Protein AF-A0A7C7D751-F1 (afdb_monomer_lite)

pLDDT: mean 80.07, std 17.84, range [33.53, 97.75]

Sequence (91 aa):
ERHSKSIGKLKNIELRFHDGVPRRNNKKLLENIIKGADCVIIVQMVCSHLSMWDAKDVARKCNKKVYYSQAKGLASVLSLIEKENDQYSID

Radius of gyration: 13.44 Å; chains: 1; bounding box: 38×24×35 Å

InterPro domains:
  IPR016772 Uncharacterised conserved protein UCP020408 [PF10087] (3-82)

Secondary structure (DSSP, 8-state):
--------EETTEE---------TTHHHHHHHHHTT-SEEEEETTTS-HHHHHHHHHHHHHTT-EEEEE-SSSHHHHHHHHHHHHHHTS--

Foldseek 3Di:
DPPQDDQDDDPPDTDHDDQLDDDVVLLVVLLVRLLPDQAAEAQPVRHDPVSVVSNVVSCVVSVHHYHYHPDPDDVRVSVVVVVVVVVVVPD

Structure (mmCIF, N/CA/C/O backbone):
data_AF-A0A7C7D751-F1
#
_entry.id   AF-A0A7C7D751-F1
#
loop_
_atom_site.group_PDB
_atom_site.id
_atom_site.type_symbol
_atom_site.label_atom_id
_atom_site.label_alt_id
_atom_site.label_comp_id
_atom_site.label_asym_id
_atom_site.label_entity_id
_atom_site.label_seq_id
_atom_site.pdbx_PDB_ins_code
_atom_site.Cartn_x
_atom_site.Cartn_y
_atom_site.Cartn_z
_atom_site.occupancy
_atom_site.B_iso_or_equiv
_atom_site.auth_seq_id
_atom_site.auth_comp_id
_atom_site.auth_asym_id
_atom_site.auth_atom_id
_atom_site.pdbx_PDB_model_num
ATOM 1 N N . GLU A 1 1 ? 21.595 -5.156 5.785 1.00 34.09 1 GLU A N 1
ATOM 2 C CA . GLU A 1 1 ? 20.433 -5.965 6.215 1.00 34.09 1 GLU A CA 1
ATOM 3 C C . GLU A 1 1 ? 19.229 -5.712 5.320 1.00 34.09 1 GLU A C 1
ATOM 5 O O . GLU A 1 1 ? 19.019 -4.586 4.887 1.00 34.09 1 GLU A O 1
ATOM 10 N N . ARG A 1 2 ? 18.450 -6.751 4.998 1.00 33.53 2 ARG A N 1
ATOM 11 C CA . ARG A 1 2 ? 17.183 -6.617 4.264 1.00 33.53 2 ARG A CA 1
ATOM 12 C C . ARG A 1 2 ? 16.073 -6.348 5.285 1.00 33.53 2 ARG A C 1
ATOM 14 O O . ARG A 1 2 ? 15.601 -7.286 5.919 1.00 33.53 2 ARG A O 1
ATOM 21 N N . HIS A 1 3 ? 15.645 -5.094 5.438 1.00 38.00 3 HIS A N 1
ATOM 22 C CA . HIS A 1 3 ? 14.518 -4.699 6.303 1.00 38.00 3 HIS A CA 1
ATOM 23 C C . HIS A 1 3 ? 13.149 -5.104 5.717 1.00 38.00 3 HIS A C 1
ATOM 25 O O . HIS A 1 3 ? 12.237 -4.294 5.606 1.00 38.00 3 HIS A O 1
ATOM 31 N N . SER A 1 4 ? 12.989 -6.358 5.290 1.00 39.41 4 SER A N 1
ATOM 32 C CA . SER A 1 4 ? 11.769 -6.822 4.616 1.00 39.41 4 SER A CA 1
ATOM 33 C C . SER A 1 4 ? 10.717 -7.443 5.542 1.00 39.41 4 SER A C 1
ATOM 35 O O . SER A 1 4 ? 9.705 -7.915 5.039 1.00 39.41 4 SER A O 1
ATOM 37 N N . LYS A 1 5 ? 10.912 -7.461 6.869 1.00 40.53 5 LYS A N 1
ATOM 38 C CA . LYS A 1 5 ? 9.901 -7.939 7.834 1.00 40.53 5 LYS A CA 1
ATOM 39 C C . LYS A 1 5 ? 10.098 -7.319 9.223 1.00 40.53 5 LYS A C 1
ATOM 41 O O . LYS A 1 5 ? 10.585 -7.988 10.126 1.00 40.53 5 LYS A O 1
ATOM 46 N N . SER A 1 6 ? 9.716 -6.063 9.424 1.00 47.16 6 SER A N 1
ATOM 47 C CA . SER A 1 6 ? 9.400 -5.575 10.773 1.00 47.16 6 SER A CA 1
ATOM 48 C C . SER A 1 6 ? 7.884 -5.621 10.947 1.00 47.16 6 SER A C 1
ATOM 50 O O . SER A 1 6 ? 7.167 -4.713 10.538 1.00 47.16 6 SER A O 1
ATOM 52 N N . ILE A 1 7 ? 7.390 -6.725 11.514 1.00 48.06 7 ILE A N 1
ATOM 53 C CA . ILE A 1 7 ? 6.044 -6.762 12.089 1.00 48.06 7 ILE A CA 1
ATOM 54 C C . ILE A 1 7 ? 6.170 -6.087 13.452 1.00 48.06 7 ILE A C 1
ATOM 56 O O . ILE A 1 7 ? 6.682 -6.678 14.398 1.00 48.06 7 ILE A O 1
ATOM 60 N N . GLY A 1 8 ? 5.783 -4.818 13.526 1.00 54.62 8 GLY A N 1
ATOM 61 C CA . GLY A 1 8 ? 5.573 -4.135 14.797 1.00 54.62 8 GLY A CA 1
ATOM 62 C C . GLY A 1 8 ? 4.122 -4.327 15.220 1.00 54.62 8 GLY A C 1
ATOM 63 O O . GLY A 1 8 ? 3.224 -4.145 14.397 1.00 54.62 8 GLY A O 1
ATOM 64 N N . LYS A 1 9 ? 3.887 -4.699 16.481 1.00 54.22 9 LYS A N 1
ATOM 65 C CA . LYS A 1 9 ? 2.571 -4.543 17.106 1.00 54.22 9 LYS A CA 1
ATOM 66 C C . LYS A 1 9 ? 2.556 -3.203 17.823 1.00 54.22 9 LYS A C 1
ATOM 68 O O . LYS A 1 9 ? 3.344 -3.001 18.742 1.00 54.22 9 LYS A O 1
ATOM 73 N N . LEU A 1 10 ? 1.684 -2.303 17.391 1.00 58.47 10 LEU A N 1
ATOM 74 C CA . LEU A 1 10 ? 1.398 -1.066 18.108 1.00 58.47 10 LEU A CA 1
ATOM 75 C C . LEU A 1 10 ? -0.004 -1.205 18.685 1.00 58.47 10 LEU A C 1
ATOM 77 O O . LEU A 1 10 ? -0.980 -1.185 17.935 1.00 58.47 10 LEU A O 1
ATOM 81 N N . LYS A 1 11 ? -0.106 -1.445 19.997 1.00 68.81 11 LYS A N 1
ATOM 82 C CA . LYS A 1 11 ? -1.367 -1.851 20.640 1.00 68.81 11 LYS A CA 1
ATOM 83 C C . LYS A 1 11 ? -1.986 -3.058 19.894 1.00 68.81 11 LYS A C 1
ATOM 85 O O . LYS A 1 11 ? -1.368 -4.120 19.817 1.00 68.81 11 LYS A O 1
ATOM 90 N N . ASN A 1 12 ? -3.161 -2.861 19.293 1.00 71.62 12 ASN A N 1
ATOM 91 C CA . ASN A 1 12 ? -3.954 -3.864 18.574 1.00 71.62 12 ASN A CA 1
ATOM 92 C C . ASN A 1 12 ? -3.721 -3.845 17.049 1.00 71.62 12 ASN A C 1
ATOM 94 O O . ASN A 1 12 ? -4.452 -4.497 16.308 1.00 71.62 12 ASN A O 1
ATOM 98 N N . ILE A 1 13 ? -2.732 -3.085 16.569 1.00 75.62 13 ILE A N 1
ATOM 99 C 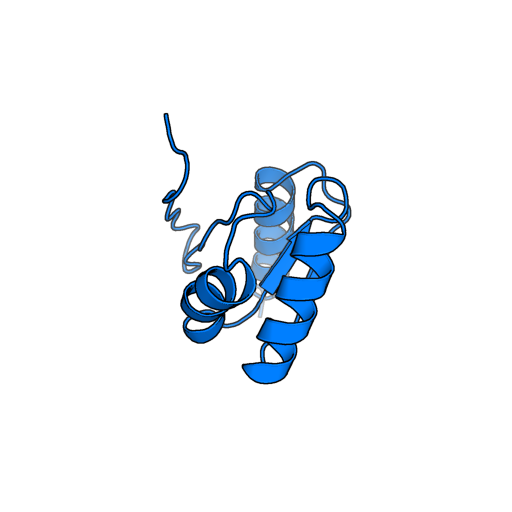CA . ILE A 1 13 ? -2.452 -2.894 15.143 1.00 75.62 13 ILE A CA 1
ATOM 100 C C . ILE A 1 13 ? -1.270 -3.774 14.735 1.00 75.62 13 ILE A C 1
ATOM 102 O O . ILE A 1 13 ? -0.167 -3.636 15.269 1.00 75.62 13 ILE A O 1
ATOM 106 N N . GLU A 1 14 ? -1.485 -4.652 13.753 1.00 83.00 14 GLU A N 1
ATOM 107 C CA . GLU A 1 14 ? -0.415 -5.382 13.070 1.00 83.00 14 GLU A CA 1
ATOM 108 C C . GLU A 1 14 ? 0.081 -4.568 11.871 1.00 83.00 14 GLU A C 1
ATOM 110 O O . GLU A 1 14 ? -0.635 -4.380 10.885 1.00 83.00 14 GLU A O 1
ATOM 115 N N . LEU A 1 15 ? 1.331 -4.107 11.927 1.00 83.00 15 LEU A N 1
ATOM 116 C CA . LEU A 1 15 ? 1.932 -3.406 10.801 1.00 83.00 15 LEU A CA 1
ATOM 117 C C . LEU A 1 15 ? 2.623 -4.379 9.836 1.00 83.00 15 LEU A C 1
ATOM 119 O O . LEU A 1 15 ? 3.540 -5.108 10.216 1.00 83.00 15 LEU A O 1
ATOM 123 N N . ARG A 1 16 ? 2.266 -4.298 8.549 1.00 87.69 16 ARG A N 1
ATOM 124 C CA . ARG A 1 16 ? 2.972 -4.978 7.452 1.00 87.69 16 ARG A CA 1
ATOM 125 C C . ARG A 1 16 ? 3.715 -3.970 6.583 1.00 87.69 16 ARG A C 1
ATOM 127 O O . ARG A 1 16 ? 3.125 -3.317 5.727 1.00 87.69 16 ARG A O 1
ATOM 134 N N . PHE A 1 17 ? 5.017 -3.836 6.818 1.00 86.19 17 PHE A N 1
ATOM 135 C CA . PHE A 1 17 ? 5.849 -2.839 6.148 1.00 86.19 17 PHE A CA 1
ATOM 136 C C . PHE A 1 17 ? 6.316 -3.271 4.745 1.00 86.19 17 PHE A C 1
ATOM 138 O O . PHE A 1 17 ? 6.751 -4.405 4.538 1.00 86.19 17 PHE A O 1
ATOM 145 N N . HIS A 1 18 ? 6.291 -2.322 3.805 1.00 88.31 18 HIS A N 1
ATOM 146 C CA . HIS A 1 18 ? 6.963 -2.390 2.508 1.00 88.31 18 HIS A CA 1
ATOM 147 C C . HIS A 1 18 ? 7.718 -1.076 2.271 1.00 88.31 18 HIS A C 1
ATOM 149 O O . HIS A 1 18 ? 7.169 -0.001 2.502 1.00 88.31 18 HIS A O 1
ATOM 155 N N . ASP A 1 19 ? 8.957 -1.153 1.786 1.00 87.75 19 ASP A N 1
ATOM 156 C CA . ASP A 1 19 ? 9.872 -0.005 1.670 1.00 87.75 19 ASP A CA 1
ATOM 157 C C . ASP A 1 19 ? 9.562 0.951 0.505 1.00 87.75 19 ASP A C 1
ATOM 159 O O . ASP A 1 19 ? 10.190 1.996 0.368 1.00 87.75 19 ASP A O 1
ATOM 163 N N . GLY A 1 20 ? 8.596 0.605 -0.347 1.00 87.62 20 GLY A N 1
ATOM 164 C CA . GLY A 1 20 ? 8.194 1.427 -1.491 1.00 87.62 20 GLY A CA 1
ATOM 165 C C . GLY A 1 20 ? 9.199 1.422 -2.648 1.00 87.62 20 GLY A C 1
ATOM 166 O O . GLY A 1 20 ? 8.964 2.098 -3.659 1.00 87.62 20 GLY A O 1
ATOM 167 N N . VAL A 1 21 ? 10.274 0.633 -2.555 1.00 90.38 21 VAL A N 1
ATOM 168 C CA . VAL A 1 21 ? 11.271 0.480 -3.618 1.00 90.38 21 VAL A CA 1
ATOM 169 C C . VAL A 1 21 ? 10.700 -0.437 -4.706 1.00 90.38 21 VAL A C 1
ATOM 171 O O . VAL A 1 21 ? 10.282 -1.553 -4.392 1.00 90.38 21 VAL A O 1
ATOM 174 N N . PRO A 1 22 ? 10.668 -0.013 -5.983 1.00 89.62 22 PRO A N 1
ATOM 175 C CA . PRO A 1 22 ? 10.210 -0.861 -7.077 1.00 89.62 22 PRO A CA 1
ATOM 176 C C . PRO A 1 22 ? 11.038 -2.139 -7.198 1.00 89.62 22 PRO A C 1
ATOM 178 O O . PRO A 1 22 ? 12.269 -2.108 -7.174 1.00 89.62 22 PRO A O 1
ATOM 181 N N . ARG A 1 23 ? 10.369 -3.281 -7.366 1.00 89.00 23 ARG A N 1
ATOM 182 C CA . ARG A 1 23 ? 11.011 -4.596 -7.524 1.00 89.00 23 ARG A CA 1
ATOM 183 C C . ARG A 1 23 ? 10.424 -5.343 -8.715 1.00 89.00 23 ARG A C 1
ATOM 185 O O . ARG A 1 23 ? 9.294 -5.097 -9.133 1.00 89.00 23 ARG A O 1
ATOM 192 N N . ARG A 1 24 ? 11.163 -6.316 -9.255 1.00 90.81 24 ARG A N 1
ATOM 193 C CA . ARG A 1 24 ? 10.597 -7.245 -10.245 1.00 90.81 24 ARG A CA 1
ATOM 194 C C . ARG A 1 24 ? 9.396 -7.960 -9.617 1.00 90.81 24 ARG A C 1
ATOM 196 O O . ARG A 1 24 ? 9.504 -8.476 -8.508 1.00 90.81 24 ARG A O 1
ATOM 203 N N . ASN A 1 25 ? 8.269 -7.997 -10.328 1.00 90.31 25 ASN A N 1
ATOM 204 C CA . ASN A 1 25 ? 6.992 -8.541 -9.846 1.00 90.31 25 ASN A CA 1
ATOM 205 C C . ASN A 1 25 ? 6.398 -7.799 -8.627 1.00 90.31 25 ASN A C 1
ATOM 207 O O . ASN A 1 25 ? 5.713 -8.420 -7.811 1.00 90.31 25 ASN A O 1
ATOM 211 N N . ASN A 1 26 ? 6.623 -6.483 -8.518 1.00 92.31 26 ASN A N 1
ATOM 212 C CA . ASN A 1 26 ? 6.142 -5.636 -7.417 1.00 92.31 26 ASN A CA 1
ATOM 213 C C . ASN A 1 26 ? 4.656 -5.854 -7.085 1.00 92.31 26 ASN A C 1
ATOM 215 O O . ASN A 1 26 ? 4.318 -6.136 -5.939 1.00 92.31 26 ASN A O 1
ATOM 219 N N . LYS A 1 27 ? 3.775 -5.843 -8.098 1.00 94.06 27 LYS A N 1
ATOM 220 C CA . LYS A 1 27 ? 2.330 -6.078 -7.923 1.00 94.06 27 LYS A CA 1
ATOM 221 C C . LYS A 1 27 ? 2.011 -7.395 -7.206 1.00 94.06 27 LYS A C 1
ATOM 223 O O . LYS A 1 27 ? 1.161 -7.408 -6.326 1.00 94.06 27 LYS A O 1
ATOM 228 N N . LYS A 1 28 ? 2.717 -8.489 -7.523 1.00 94.44 28 LYS A N 1
ATOM 229 C CA . LYS A 1 28 ? 2.508 -9.800 -6.876 1.00 94.44 28 LYS A CA 1
ATOM 230 C C . LYS A 1 28 ? 2.950 -9.783 -5.412 1.00 94.44 28 LYS A C 1
ATOM 232 O O . LYS A 1 28 ? 2.298 -10.381 -4.561 1.00 94.44 28 LYS A O 1
ATOM 237 N N . LEU A 1 29 ? 4.058 -9.105 -5.117 1.00 92.88 29 LEU A N 1
ATOM 238 C CA . LEU A 1 29 ? 4.543 -8.951 -3.748 1.00 92.88 29 LEU A CA 1
ATOM 239 C C . LEU A 1 29 ? 3.578 -8.094 -2.916 1.00 92.88 29 LEU A C 1
ATOM 241 O O . LEU A 1 29 ? 3.214 -8.488 -1.810 1.00 92.88 29 LEU A O 1
ATOM 245 N N . LEU A 1 30 ? 3.103 -6.984 -3.483 1.00 95.38 30 LEU A N 1
ATOM 246 C CA . LEU A 1 30 ? 2.088 -6.128 -2.872 1.00 95.38 30 LEU A CA 1
ATOM 247 C C . LEU A 1 30 ? 0.766 -6.874 -2.661 1.00 95.38 30 LEU A C 1
ATOM 249 O O . LEU A 1 30 ? 0.172 -6.737 -1.601 1.00 95.38 30 LEU A O 1
ATOM 253 N N . GLU A 1 31 ? 0.329 -7.713 -3.603 1.00 95.38 31 GLU A N 1
ATOM 254 C CA . GLU A 1 31 ? -0.910 -8.496 -3.478 1.00 95.38 31 GLU A CA 1
ATOM 255 C C . GLU A 1 31 ? -0.873 -9.444 -2.273 1.00 95.38 31 GLU A C 1
ATOM 257 O O . GLU A 1 31 ? -1.836 -9.501 -1.507 1.00 95.38 31 GLU A O 1
ATOM 262 N N . ASN A 1 32 ? 0.260 -10.109 -2.034 1.00 92.62 32 ASN A N 1
ATOM 263 C CA . ASN A 1 32 ? 0.438 -10.968 -0.859 1.00 92.62 32 ASN A CA 1
ATOM 264 C C . ASN A 1 32 ? 0.352 -10.191 0.465 1.00 92.62 32 ASN A C 1
ATOM 266 O O . ASN A 1 32 ? -0.147 -10.721 1.457 1.00 92.62 32 ASN A O 1
ATOM 270 N N . ILE A 1 33 ? 0.836 -8.947 0.485 1.00 93.19 33 ILE A N 1
ATOM 271 C CA . ILE A 1 33 ? 0.812 -8.092 1.678 1.00 93.19 33 ILE A CA 1
ATOM 272 C C . ILE A 1 33 ? -0.600 -7.533 1.899 1.00 93.19 33 ILE A C 1
ATOM 274 O O . ILE A 1 33 ? -1.174 -7.704 2.975 1.00 93.19 33 ILE A O 1
ATOM 278 N N . ILE A 1 34 ? -1.167 -6.911 0.862 1.00 95.81 34 ILE A N 1
ATOM 279 C CA . ILE A 1 34 ? -2.421 -6.149 0.895 1.00 95.81 34 ILE A CA 1
ATOM 280 C C . ILE A 1 34 ? -3.635 -7.056 1.118 1.00 95.81 34 ILE A C 1
ATOM 282 O O . ILE A 1 34 ? -4.566 -6.665 1.821 1.00 95.81 34 ILE A O 1
ATOM 286 N N . LYS A 1 35 ? -3.641 -8.281 0.572 1.00 95.19 35 LYS A N 1
ATOM 287 C CA . LYS A 1 35 ? -4.782 -9.202 0.715 1.00 95.19 35 LYS A CA 1
ATOM 288 C C . LYS A 1 35 ? -5.130 -9.484 2.181 1.00 95.19 35 LYS A C 1
ATOM 290 O O . LYS A 1 35 ? -6.310 -9.582 2.512 1.00 95.19 35 LYS A O 1
ATOM 295 N N . GLY A 1 36 ? -4.118 -9.607 3.039 1.00 90.75 36 GLY A N 1
ATOM 296 C CA . GLY A 1 36 ? -4.290 -9.887 4.465 1.00 90.75 36 GLY A CA 1
ATOM 297 C C . GLY A 1 36 ? -4.297 -8.653 5.368 1.00 90.75 36 GLY A C 1
ATOM 298 O O . GLY A 1 36 ? -4.165 -8.829 6.571 1.00 90.75 36 GLY A O 1
ATOM 299 N N . ALA A 1 37 ? -4.384 -7.443 4.811 1.00 92.94 37 ALA A N 1
ATOM 300 C CA . ALA A 1 37 ? -4.478 -6.198 5.569 1.00 92.94 37 ALA A CA 1
ATOM 301 C C . ALA A 1 37 ? -5.906 -5.631 5.520 1.00 92.94 37 ALA A C 1
ATOM 303 O O . ALA A 1 37 ? -6.652 -5.888 4.569 1.00 92.94 37 ALA A O 1
ATOM 304 N N . ASP A 1 38 ? -6.277 -4.823 6.510 1.00 91.56 38 ASP A N 1
ATOM 305 C CA . ASP A 1 38 ? -7.576 -4.134 6.539 1.00 91.56 38 ASP A CA 1
ATOM 306 C C . ASP A 1 38 ? -7.567 -2.868 5.674 1.00 91.56 38 ASP A C 1
ATOM 308 O O . ASP A 1 38 ? -8.530 -2.565 4.966 1.00 91.56 38 ASP A O 1
ATOM 312 N N . CYS A 1 39 ? -6.439 -2.156 5.662 1.00 91.38 39 CYS A N 1
ATOM 313 C CA . CYS A 1 39 ? -6.222 -0.973 4.841 1.00 91.38 39 CYS A CA 1
ATOM 314 C C . CYS A 1 39 ? -4.757 -0.847 4.398 1.00 91.38 39 CYS A C 1
ATOM 316 O O . CYS A 1 39 ? -3.874 -1.561 4.873 1.00 91.38 39 CYS A O 1
ATOM 318 N N . VAL A 1 40 ? -4.510 0.065 3.458 1.00 93.81 40 VAL A N 1
ATOM 319 C CA . VAL A 1 40 ? -3.176 0.394 2.943 1.00 93.81 40 VAL A CA 1
ATOM 320 C C . VAL A 1 40 ? -2.895 1.863 3.209 1.00 93.81 40 VAL A C 1
ATOM 322 O O . VAL A 1 40 ? -3.736 2.713 2.927 1.00 93.81 40 VAL A O 1
ATOM 325 N N . ILE A 1 41 ? -1.696 2.177 3.696 1.00 91.31 41 ILE A N 1
ATOM 326 C CA . ILE A 1 41 ? -1.246 3.558 3.880 1.00 91.31 41 ILE A CA 1
ATOM 327 C C . ILE A 1 41 ? -0.034 3.797 2.990 1.00 91.31 41 ILE A C 1
ATOM 329 O O . ILE A 1 41 ? 0.985 3.120 3.117 1.00 91.31 41 ILE A O 1
ATOM 333 N N . ILE A 1 42 ? -0.147 4.765 2.085 1.00 91.88 42 ILE A N 1
ATOM 334 C CA . ILE A 1 42 ? 0.942 5.187 1.208 1.00 91.88 42 ILE A CA 1
ATOM 335 C C . ILE A 1 42 ? 1.539 6.475 1.763 1.00 91.88 42 ILE A C 1
ATOM 337 O O . ILE A 1 42 ? 0.870 7.507 1.836 1.00 91.88 42 ILE A O 1
ATOM 341 N N . VAL A 1 43 ? 2.820 6.424 2.115 1.00 89.44 43 VAL A N 1
ATOM 342 C CA . VAL A 1 43 ? 3.575 7.591 2.579 1.00 89.44 43 VAL A CA 1
ATOM 343 C C . VAL A 1 43 ? 4.170 8.301 1.364 1.00 89.44 43 VAL A C 1
ATOM 345 O O . VAL A 1 43 ? 5.189 7.874 0.818 1.00 89.44 43 VAL A O 1
ATOM 348 N N . GLN A 1 44 ? 3.501 9.354 0.896 1.00 86.62 44 GLN A N 1
ATOM 349 C CA . GLN A 1 44 ? 3.760 9.970 -0.412 1.00 86.62 44 GLN A CA 1
ATOM 350 C C . GLN A 1 44 ? 5.163 10.578 -0.532 1.00 86.62 44 GLN A C 1
ATOM 352 O O . GLN A 1 44 ? 5.738 10.559 -1.613 1.00 86.62 44 GLN A O 1
ATOM 357 N N . MET A 1 45 ? 5.743 11.044 0.576 1.00 84.00 45 MET A N 1
ATOM 358 C CA . MET A 1 45 ? 7.066 11.682 0.584 1.00 84.00 45 MET A CA 1
ATOM 359 C C . MET A 1 45 ? 8.241 10.702 0.443 1.00 84.00 45 MET A C 1
ATOM 361 O O . MET A 1 45 ? 9.372 11.137 0.251 1.00 84.00 45 MET A O 1
ATOM 365 N N . VAL A 1 46 ? 8.000 9.394 0.576 1.00 83.19 46 VAL A N 1
ATOM 366 C CA . VAL A 1 46 ? 9.061 8.366 0.563 1.00 83.19 46 VAL A CA 1
ATOM 367 C C . VAL A 1 46 ? 8.766 7.196 -0.377 1.00 83.19 46 VAL A C 1
ATOM 369 O O . VAL A 1 46 ? 9.676 6.456 -0.737 1.00 83.19 46 VAL A O 1
ATOM 372 N N . CYS A 1 47 ? 7.511 7.013 -0.798 1.00 88.12 47 CYS A N 1
ATOM 373 C CA . CYS A 1 47 ? 7.139 5.963 -1.739 1.00 88.12 47 CYS A CA 1
ATOM 374 C C . CYS A 1 47 ? 7.412 6.410 -3.180 1.00 88.12 47 CYS A C 1
ATOM 376 O O . CYS A 1 47 ? 6.964 7.475 -3.601 1.00 88.12 47 CYS A O 1
ATOM 378 N N . SER A 1 48 ? 8.089 5.573 -3.968 1.00 91.31 48 SER A N 1
ATOM 379 C CA . SER A 1 48 ? 8.247 5.839 -5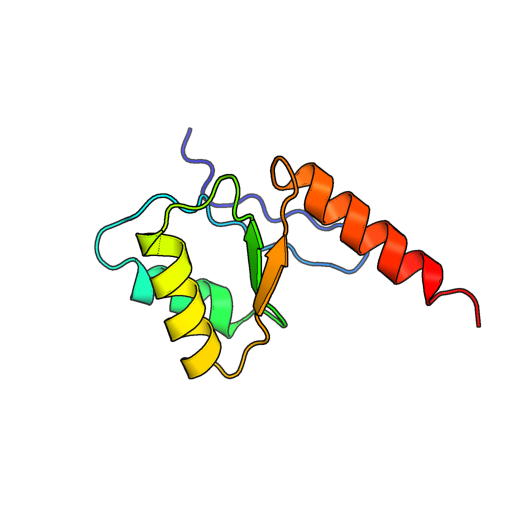.401 1.00 91.31 48 SER A CA 1
ATOM 380 C C . SER A 1 48 ? 6.893 5.879 -6.120 1.00 91.31 48 SER A C 1
ATOM 382 O O . SER A 1 48 ? 5.976 5.123 -5.790 1.00 91.31 48 SER A O 1
ATOM 384 N N . HIS A 1 49 ? 6.779 6.709 -7.163 1.00 91.88 49 HIS A N 1
ATOM 385 C CA . HIS A 1 49 ? 5.545 6.805 -7.950 1.00 91.88 49 HIS A CA 1
ATOM 386 C C . HIS A 1 49 ? 5.101 5.448 -8.507 1.00 91.88 49 HIS A C 1
ATOM 388 O O . HIS A 1 49 ? 3.922 5.118 -8.431 1.00 91.88 49 HIS A O 1
ATOM 394 N N . LEU A 1 50 ? 6.036 4.633 -9.010 1.00 94.00 50 LEU A N 1
ATOM 395 C CA . LEU A 1 50 ? 5.716 3.312 -9.553 1.00 94.00 50 LEU A CA 1
ATOM 396 C C . LEU A 1 50 ? 5.086 2.400 -8.486 1.00 94.00 50 LEU A C 1
ATOM 398 O O . LEU A 1 50 ? 4.007 1.853 -8.701 1.00 94.00 50 LEU A O 1
ATOM 402 N N . SER A 1 51 ? 5.712 2.292 -7.308 1.00 94.19 51 SER A N 1
ATOM 403 C CA . SER A 1 51 ? 5.175 1.484 -6.207 1.00 94.19 51 SER A CA 1
ATOM 404 C C . SER A 1 51 ? 3.866 2.041 -5.652 1.00 94.19 51 SER A C 1
ATOM 406 O O . SER A 1 51 ? 3.004 1.263 -5.255 1.00 94.19 51 SER A O 1
ATOM 408 N N . MET A 1 52 ? 3.686 3.366 -5.644 1.00 95.00 52 MET A N 1
ATOM 409 C CA . MET A 1 52 ? 2.421 3.996 -5.261 1.00 95.00 52 MET A CA 1
ATOM 410 C C . MET A 1 52 ? 1.282 3.576 -6.196 1.00 95.00 52 MET A C 1
ATOM 412 O O . MET A 1 52 ? 0.210 3.200 -5.716 1.00 95.00 52 MET A O 1
ATOM 416 N N . TRP A 1 53 ? 1.499 3.6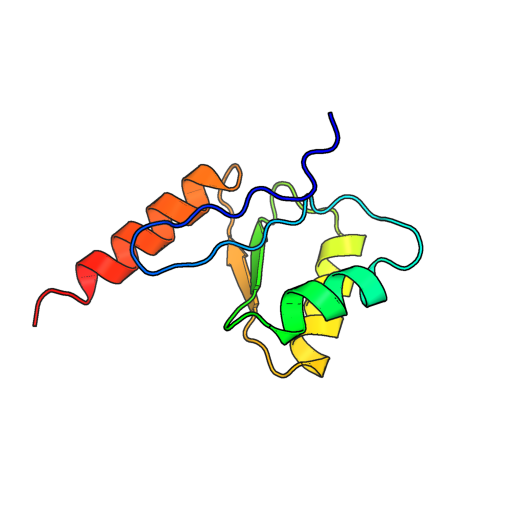35 -7.513 1.00 95.88 53 TRP A N 1
ATOM 417 C CA . TRP A 1 53 ? 0.486 3.242 -8.494 1.00 95.88 53 TRP A CA 1
ATOM 418 C C . TRP A 1 53 ? 0.190 1.745 -8.430 1.00 95.88 53 TRP A C 1
ATOM 420 O O . TRP A 1 53 ? -0.978 1.362 -8.370 1.00 95.88 53 TRP A O 1
ATOM 430 N N . ASP A 1 54 ? 1.223 0.907 -8.321 1.00 96.69 54 ASP A N 1
ATOM 431 C CA . ASP A 1 54 ? 1.053 -0.535 -8.137 1.00 96.69 54 ASP A CA 1
ATOM 432 C C . ASP A 1 54 ? 0.253 -0.861 -6.868 1.00 96.69 54 ASP A C 1
ATOM 434 O O . ASP A 1 54 ? -0.668 -1.678 -6.908 1.00 96.69 54 ASP A O 1
ATOM 438 N N . ALA A 1 55 ? 0.567 -0.210 -5.743 1.00 96.25 55 ALA A N 1
ATOM 439 C CA . ALA A 1 55 ? -0.149 -0.411 -4.486 1.00 96.25 55 ALA A CA 1
ATOM 440 C C . ALA A 1 55 ? -1.612 0.034 -4.594 1.00 96.25 55 ALA A C 1
ATOM 442 O O . ALA A 1 55 ? -2.494 -0.670 -4.103 1.00 96.25 55 ALA A O 1
ATOM 443 N N . LYS A 1 56 ? -1.886 1.157 -5.274 1.00 96.88 56 LYS A N 1
ATOM 444 C CA . LYS A 1 56 ? -3.250 1.645 -5.530 1.00 96.88 56 LYS A CA 1
ATOM 445 C C . LYS A 1 56 ? -4.059 0.648 -6.366 1.00 96.88 56 LYS A C 1
ATOM 447 O O . LYS A 1 56 ? -5.191 0.330 -6.000 1.00 96.88 56 LYS A O 1
ATOM 452 N N . ASP A 1 57 ? -3.482 0.137 -7.452 1.00 97.38 57 ASP A N 1
ATOM 453 C CA . ASP A 1 57 ? -4.123 -0.850 -8.330 1.00 97.38 57 ASP A CA 1
ATOM 454 C C . ASP A 1 57 ? -4.446 -2.147 -7.579 1.00 97.38 57 ASP A C 1
ATOM 456 O O . ASP A 1 57 ? -5.565 -2.663 -7.647 1.00 97.38 57 ASP A O 1
ATOM 460 N N . VAL A 1 58 ? -3.468 -2.670 -6.836 1.00 97.69 58 VAL A N 1
ATOM 461 C CA . VAL A 1 58 ? -3.620 -3.910 -6.068 1.00 97.69 58 VAL A CA 1
ATOM 462 C C . VAL A 1 58 ? -4.634 -3.733 -4.938 1.00 97.69 58 VAL A C 1
ATOM 464 O O . VAL A 1 58 ? -5.495 -4.591 -4.758 1.00 97.69 58 VAL A O 1
ATOM 467 N N . ALA A 1 59 ? -4.598 -2.613 -4.214 1.00 97.75 59 ALA A N 1
ATOM 468 C CA . ALA A 1 59 ? -5.581 -2.317 -3.176 1.00 97.75 59 ALA A CA 1
ATOM 469 C C . ALA A 1 59 ? -7.004 -2.265 -3.738 1.00 97.75 59 ALA A C 1
ATOM 471 O O . ALA A 1 59 ? -7.904 -2.875 -3.161 1.00 97.75 59 ALA A O 1
ATOM 472 N N . ARG A 1 60 ? -7.201 -1.639 -4.908 1.00 97.19 60 ARG A N 1
ATOM 473 C CA . ARG A 1 60 ? -8.495 -1.646 -5.604 1.00 97.19 60 ARG A CA 1
ATOM 474 C C . ARG A 1 60 ? -8.943 -3.068 -5.949 1.00 97.19 60 ARG A C 1
ATOM 476 O O . ARG A 1 60 ? -10.091 -3.412 -5.684 1.00 97.19 60 ARG A O 1
ATOM 483 N N . LYS A 1 61 ? -8.049 -3.904 -6.491 1.00 97.31 61 LYS A N 1
ATOM 484 C CA . LYS A 1 61 ? -8.336 -5.319 -6.801 1.00 97.31 61 LYS A CA 1
ATOM 485 C C . LYS A 1 61 ? -8.732 -6.115 -5.550 1.00 97.31 61 LYS A C 1
ATOM 487 O O . LYS A 1 61 ? -9.614 -6.962 -5.617 1.00 97.31 61 LYS A O 1
ATOM 492 N N . CYS A 1 62 ? -8.094 -5.840 -4.415 1.00 96.81 62 CYS A N 1
ATOM 493 C CA . CYS A 1 62 ? -8.363 -6.501 -3.138 1.00 96.81 62 CYS A CA 1
ATOM 494 C C . CYS A 1 62 ? -9.501 -5.855 -2.325 1.00 96.81 62 CYS A C 1
ATOM 496 O O . CYS A 1 62 ? -9.721 -6.270 -1.187 1.00 96.81 62 CYS A O 1
ATOM 498 N N . ASN A 1 63 ? -10.197 -4.852 -2.876 1.00 96.31 63 ASN A N 1
ATOM 499 C CA . ASN A 1 63 ? -11.213 -4.053 -2.187 1.00 96.31 63 ASN A CA 1
ATOM 500 C C . ASN A 1 63 ? -10.726 -3.482 -0.835 1.00 96.31 63 ASN A C 1
ATOM 502 O O . ASN A 1 63 ? -11.417 -3.558 0.180 1.00 96.31 63 ASN A O 1
ATOM 506 N N . LYS A 1 64 ? -9.496 -2.956 -0.806 1.00 95.94 64 LYS A N 1
ATOM 507 C CA . LYS A 1 64 ? -8.873 -2.359 0.383 1.00 95.94 64 LYS A CA 1
ATOM 508 C C . LYS A 1 64 ? -8.842 -0.843 0.264 1.00 95.94 64 LYS A C 1
ATOM 510 O O . LYS A 1 64 ? -8.474 -0.298 -0.778 1.00 95.94 64 LYS A O 1
ATOM 515 N N . LYS A 1 65 ? -9.192 -0.155 1.353 1.00 93.50 65 LYS A N 1
ATOM 516 C CA . LYS A 1 65 ? -9.124 1.307 1.424 1.00 93.50 65 LYS A CA 1
ATOM 517 C C . LYS A 1 65 ? -7.663 1.759 1.443 1.00 93.50 65 LYS A C 1
ATOM 519 O O . LYS A 1 65 ? -6.848 1.191 2.170 1.00 93.50 65 LYS A O 1
ATOM 524 N N . VAL A 1 66 ? -7.353 2.780 0.646 1.00 94.44 66 VAL A N 1
ATOM 525 C CA . VAL A 1 66 ? -6.027 3.403 0.585 1.00 94.44 66 VAL A CA 1
ATOM 526 C C . VAL A 1 66 ? -6.093 4.776 1.234 1.00 94.44 66 VAL A C 1
ATOM 528 O O . VAL A 1 66 ? -6.909 5.608 0.841 1.00 94.44 66 VAL A O 1
ATOM 531 N N . TYR A 1 67 ? -5.207 5.012 2.190 1.00 90.50 67 TYR A N 1
ATOM 532 C CA . TYR A 1 67 ? -4.951 6.318 2.777 1.00 90.50 67 TYR A CA 1
ATOM 533 C C . TYR A 1 67 ? -3.615 6.855 2.280 1.00 90.50 67 TYR A C 1
ATOM 535 O O . TYR A 1 67 ? -2.671 6.102 2.030 1.00 90.50 67 TYR A O 1
ATOM 543 N N . TYR A 1 68 ? -3.529 8.173 2.157 1.00 89.19 68 TYR A N 1
ATOM 544 C CA . TYR A 1 68 ? -2.315 8.863 1.751 1.00 89.19 68 TYR A CA 1
ATOM 545 C C . TYR A 1 68 ? -1.824 9.723 2.904 1.00 89.19 68 TYR A C 1
ATOM 547 O O . TYR A 1 68 ? -2.590 10.505 3.461 1.00 89.19 68 TYR A O 1
ATOM 555 N N . SER A 1 69 ? -0.548 9.586 3.249 1.00 86.06 69 SER A N 1
ATOM 556 C CA . SER A 1 69 ? 0.083 10.390 4.288 1.00 86.06 69 SER A CA 1
ATOM 557 C C . SER A 1 69 ? 1.217 11.230 3.712 1.00 86.06 69 SER A C 1
ATOM 559 O O . SER A 1 69 ? 2.059 10.720 2.971 1.00 86.06 69 SER A O 1
ATOM 561 N N . GLN A 1 70 ? 1.253 12.506 4.102 1.00 85.25 70 GLN A N 1
ATOM 562 C CA . GLN A 1 70 ? 2.368 13.429 3.841 1.00 85.25 70 GLN A CA 1
ATOM 563 C C . GLN A 1 70 ? 3.482 13.323 4.890 1.00 85.25 70 GLN A C 1
ATOM 565 O O . GLN A 1 70 ? 4.423 14.116 4.898 1.00 85.25 70 GLN A O 1
ATOM 570 N N . ALA A 1 71 ? 3.364 12.381 5.825 1.00 78.75 71 ALA A N 1
ATOM 571 C CA . ALA A 1 71 ? 4.292 12.268 6.929 1.00 78.75 71 ALA A CA 1
ATOM 572 C C . ALA A 1 71 ? 5.713 11.907 6.463 1.00 78.75 71 ALA A C 1
ATOM 574 O O . ALA A 1 71 ? 5.921 11.231 5.451 1.00 78.75 71 ALA A O 1
ATOM 575 N N . LYS A 1 72 ? 6.710 12.332 7.245 1.00 71.88 72 LYS A N 1
ATOM 576 C CA . LYS A 1 72 ? 8.127 12.036 6.999 1.00 71.88 72 LYS A CA 1
ATOM 577 C C . LYS A 1 72 ? 8.474 10.644 7.534 1.00 71.88 72 LYS A C 1
ATOM 579 O O . LYS A 1 72 ? 9.173 10.496 8.529 1.00 71.88 72 LYS A O 1
ATOM 584 N N . GLY A 1 73 ? 7.955 9.619 6.864 1.00 69.88 73 GLY A N 1
ATOM 585 C CA . GLY A 1 73 ? 8.239 8.219 7.172 1.00 69.88 73 GLY A CA 1
ATOM 586 C C . GLY A 1 73 ? 7.231 7.552 8.110 1.00 69.88 73 GLY A C 1
ATOM 587 O O . GLY A 1 73 ? 6.251 8.141 8.561 1.00 69.88 73 GLY A O 1
ATOM 588 N N . LEU A 1 74 ? 7.480 6.268 8.367 1.00 71.62 74 LEU A N 1
ATOM 589 C CA . LEU A 1 74 ? 6.542 5.356 9.022 1.00 71.62 74 LEU A CA 1
ATOM 590 C C . LEU A 1 74 ? 6.226 5.731 10.479 1.00 71.62 74 LEU A C 1
ATOM 592 O O . LEU A 1 74 ? 5.074 5.634 10.886 1.00 71.62 74 LEU A O 1
ATOM 596 N N . ALA A 1 75 ? 7.217 6.175 11.257 1.00 72.06 75 ALA A N 1
ATOM 597 C CA . ALA A 1 75 ? 7.020 6.514 12.669 1.00 72.06 75 ALA A CA 1
ATOM 598 C C . ALA A 1 75 ? 5.969 7.621 12.848 1.00 72.06 75 ALA A C 1
ATOM 600 O O . ALA A 1 75 ? 5.057 7.498 13.658 1.00 72.06 75 ALA A O 1
ATOM 601 N N . SER A 1 76 ? 6.038 8.661 12.016 1.00 72.00 76 SER A N 1
ATOM 602 C CA . SER A 1 76 ? 5.068 9.754 12.030 1.00 72.00 76 SER A CA 1
ATOM 603 C C . SER A 1 76 ? 3.663 9.314 11.612 1.00 72.00 76 SER A C 1
ATOM 605 O O . SER A 1 76 ? 2.690 9.877 12.100 1.00 72.00 76 SER A O 1
ATOM 607 N N . VAL A 1 77 ? 3.544 8.311 10.734 1.00 75.69 77 VAL A N 1
ATOM 608 C CA . VAL A 1 77 ? 2.250 7.713 10.370 1.00 75.69 77 VAL A CA 1
ATOM 609 C C . VAL A 1 77 ? 1.657 6.956 11.551 1.00 75.69 77 VAL A C 1
ATOM 611 O O . VAL A 1 77 ? 0.487 7.144 11.861 1.00 75.69 77 VAL A O 1
ATOM 614 N N . LEU A 1 78 ? 2.466 6.139 12.227 1.00 75.00 78 LEU A N 1
ATOM 615 C CA . LEU A 1 78 ? 2.032 5.385 13.400 1.00 75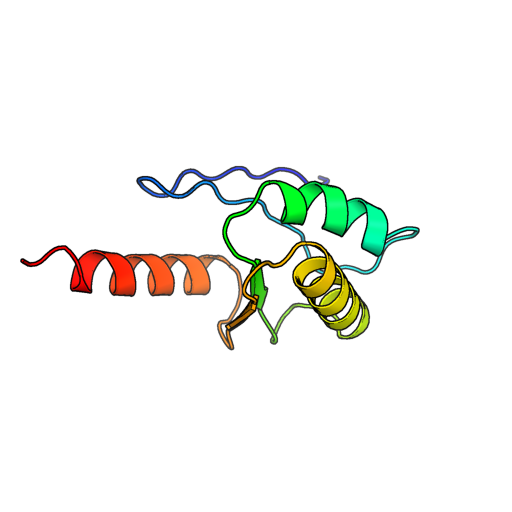.00 78 LEU A CA 1
ATOM 616 C C . LEU A 1 78 ? 1.535 6.315 14.511 1.00 75.00 78 LEU A C 1
ATOM 618 O O . LEU A 1 78 ? 0.424 6.122 14.989 1.00 75.00 78 LEU A O 1
ATOM 622 N N . SER A 1 79 ? 2.273 7.382 14.830 1.00 73.06 79 SER A N 1
ATOM 623 C CA . SER A 1 79 ? 1.828 8.369 15.826 1.00 73.06 79 SER A CA 1
ATOM 624 C C . SER A 1 79 ? 0.533 9.094 15.439 1.00 73.06 79 SER A C 1
ATOM 626 O O . SER A 1 79 ? -0.210 9.533 16.313 1.00 73.06 79 SER A O 1
ATOM 628 N N . LEU A 1 80 ? 0.253 9.249 14.141 1.00 70.81 80 LEU A N 1
ATOM 629 C CA . LEU A 1 80 ? -1.000 9.830 13.648 1.00 70.81 80 LEU A CA 1
ATOM 630 C C . LEU A 1 80 ? -2.174 8.871 13.872 1.00 70.81 80 LEU A C 1
ATOM 632 O O . LEU A 1 80 ? -3.199 9.277 14.408 1.00 70.81 80 LEU A O 1
ATOM 636 N N . ILE A 1 81 ? -1.983 7.592 13.538 1.00 72.94 81 ILE A N 1
ATOM 637 C CA . ILE A 1 81 ? -2.982 6.534 13.749 1.00 72.94 81 ILE A CA 1
ATOM 638 C C . ILE A 1 81 ? -3.258 6.328 15.242 1.00 72.94 81 ILE A C 1
ATOM 640 O O . ILE A 1 81 ? -4.397 6.078 15.632 1.00 72.94 81 ILE A O 1
ATOM 644 N N . GLU A 1 82 ? -2.233 6.423 16.090 1.00 72.50 82 GLU A N 1
ATOM 645 C CA . GLU A 1 82 ? -2.406 6.353 17.544 1.00 72.50 82 GLU A CA 1
ATOM 646 C C . GLU A 1 82 ? -3.272 7.494 18.065 1.00 72.50 82 GLU A C 1
ATOM 648 O O . GLU A 1 82 ? -4.220 7.234 18.801 1.00 72.50 82 GLU A O 1
ATOM 653 N N . LYS A 1 83 ? -2.989 8.734 17.645 1.00 70.50 83 LYS A N 1
ATOM 654 C CA . LYS A 1 83 ? -3.785 9.901 18.043 1.00 70.50 83 LYS A CA 1
ATOM 655 C C . LYS A 1 83 ? -5.237 9.786 17.598 1.00 70.50 83 LYS A C 1
ATOM 657 O O . LYS A 1 83 ? -6.120 10.105 18.383 1.00 70.50 83 LYS A O 1
ATOM 662 N N . GLU A 1 84 ? -5.482 9.322 16.372 1.00 68.06 84 GLU A N 1
ATOM 663 C CA . GLU A 1 84 ? -6.850 9.120 15.887 1.00 68.06 84 GLU A CA 1
ATOM 664 C C . GLU A 1 84 ? -7.580 8.047 16.702 1.00 68.06 84 GLU A C 1
ATOM 666 O O . GLU A 1 84 ? -8.689 8.298 17.156 1.00 68.06 84 GLU A O 1
ATOM 671 N N . ASN A 1 85 ? -6.965 6.889 16.963 1.00 65.56 85 ASN A N 1
ATOM 672 C CA . ASN A 1 85 ? -7.614 5.834 17.755 1.00 65.56 85 ASN A CA 1
ATOM 673 C C . ASN A 1 85 ? -7.882 6.246 19.211 1.00 65.56 85 ASN A C 1
ATOM 675 O O . ASN A 1 85 ? -8.931 5.905 19.757 1.00 65.56 85 ASN A O 1
ATOM 679 N N . ASP A 1 86 ? -6.965 6.983 19.841 1.00 65.12 86 ASP A N 1
ATOM 680 C CA . ASP A 1 86 ? -7.156 7.455 21.217 1.00 65.12 86 ASP A CA 1
ATOM 681 C C . ASP A 1 86 ? -8.276 8.506 21.302 1.00 65.12 86 ASP A C 1
ATOM 683 O O . ASP A 1 86 ? -8.985 8.573 22.303 1.00 65.12 86 ASP A O 1
ATOM 687 N N . GLN A 1 87 ? -8.506 9.265 20.227 1.00 54.16 87 GLN A N 1
ATOM 688 C CA . GLN A 1 87 ? -9.586 10.248 20.145 1.00 54.16 87 GLN A CA 1
ATOM 689 C C . GLN A 1 87 ? -10.985 9.619 19.994 1.00 54.16 87 GLN A C 1
ATOM 691 O O . GLN A 1 87 ? -11.967 10.267 20.341 1.00 54.16 87 GLN A O 1
ATOM 696 N N . TYR A 1 88 ? -11.077 8.361 19.546 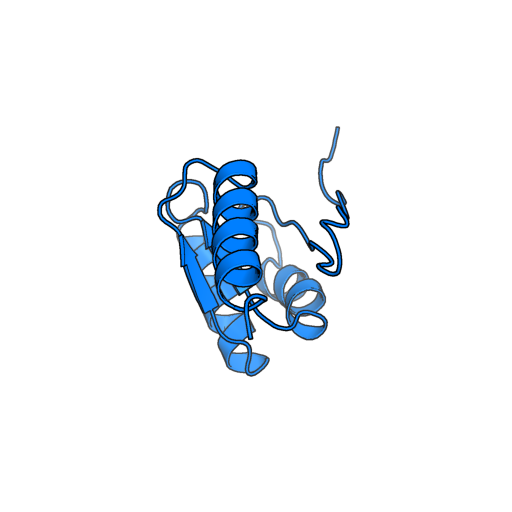1.00 53.78 88 T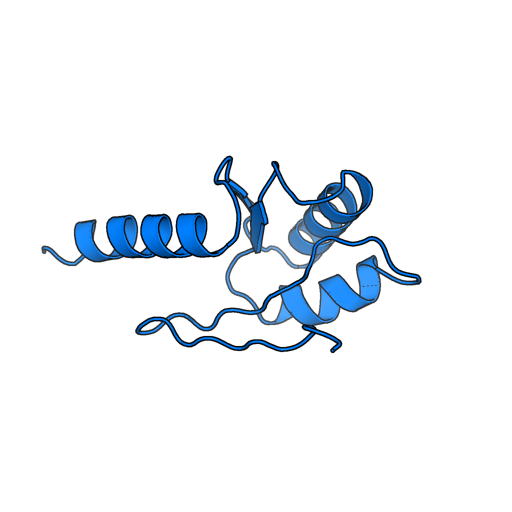YR A N 1
ATOM 697 C CA . TYR A 1 88 ? -12.326 7.579 19.478 1.00 53.78 88 TYR A CA 1
ATOM 698 C C . TYR A 1 88 ? -12.508 6.597 20.648 1.00 53.78 88 TYR A C 1
ATOM 700 O O . TYR A 1 88 ? -13.484 5.856 20.678 1.00 53.78 88 TYR A O 1
ATOM 708 N N . SER A 1 89 ? -11.573 6.563 21.603 1.00 51.47 89 SER A N 1
ATOM 709 C CA . SER A 1 89 ? -11.652 5.700 22.796 1.00 51.47 89 SER A CA 1
ATOM 710 C C . SER A 1 89 ? -12.262 6.414 24.012 1.00 51.47 89 SER A C 1
ATOM 712 O O . SER A 1 89 ? -12.235 5.880 25.119 1.00 51.47 89 SER A O 1
ATOM 714 N N . ILE A 1 90 ? -12.769 7.634 23.815 1.00 42.19 90 ILE A N 1
ATOM 715 C CA . ILE A 1 90 ? -13.490 8.418 24.817 1.00 42.19 90 ILE A CA 1
ATOM 716 C C . ILE A 1 90 ? -14.967 8.415 24.409 1.00 42.19 90 ILE A C 1
ATOM 718 O O . ILE A 1 90 ? -15.432 9.377 23.811 1.00 42.19 90 ILE A O 1
ATOM 722 N N . ASP A 1 91 ? -15.654 7.311 24.690 1.00 38.19 91 ASP A N 1
ATOM 723 C CA . ASP A 1 91 ? -17.117 7.195 24.784 1.00 38.19 91 ASP A CA 1
ATOM 724 C C . ASP A 1 91 ? -17.450 6.124 25.837 1.00 38.19 91 ASP A C 1
ATOM 726 O O . ASP A 1 91 ? -16.874 5.010 25.758 1.00 38.19 91 ASP A O 1
#

Organism: NCBI:txid36854